Protein AF-V4KM25-F1 (afdb_monomer)

Mean predicted aligned error: 14.06 Å

Organism: Eutrema salsugineum (NCBI:txid72664)

pLDDT: mean 76.36, std 18.08, range [42.78, 95.88]

Foldseek 3Di:
DDDPVPVVVVVVVVVVVVVVVVPPPPVPPPCCLQAAPQPRHGADPVFHWKAFPVGDTHTPVRVVVVVVPDQADPPPGDGRPDIDDDD

Solvent-accessible surface area (backbone atoms only — not comparable to full-atom values): 5542 Å² total; per-residue (Å²): 142,79,69,87,72,58,58,59,56,54,52,51,52,53,52,56,53,56,51,67,74,62,68,63,71,68,64,75,60,90,62,76,82,49,42,23,83,88,78,71,42,69,62,41,92,95,48,40,64,26,40,35,84,89,68,54,62,32,35,64,69,58,51,51,62,47,45,79,79,38,61,42,39,96,87,76,62,49,70,66,84,57,77,50,80,64,131

Sequence (87 aa):
NYSIADTSLLIQFEQLSQNLERGEASSPTDNEEDVCPTCFYEYIEDNPKIVLQCGHIFHLSCIYEWMERSEACPFCSKVVININIYV

Nearest PDB structures (foldseek):
  6w9a-assembly2_D  TM=8.751E-01  e=3.313E-04  Homo sapiens
  5ulh-assembly1_C  TM=8.421E-01  e=1.490E-03  Homo sapien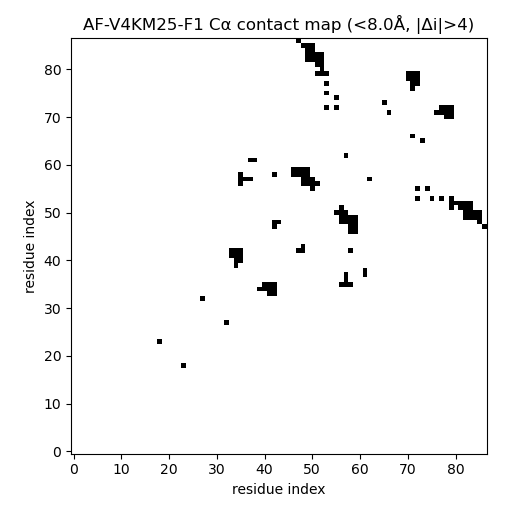s
  7ojx-assembly1_A  TM=7.573E-01  e=2.403E-03  Homo sapiens
  4v3k-assembly2_C  TM=6.983E-01  e=6.697E-03  Homo sapiens
  5lg7-assembly1_A  TM=6.249E-01  e=7.677E-03  Homo sapiens

Secondary structure (DSSP, 8-state):
---TTSHHHHHHHHHHHHHHHTT------TTTTSB-TTT--B-BTTB--EEETTS-EE-HHHHHHHHTT-SB-TTT--B---EE---

Radius of gyration: 19.78 Å; Cα contacts (8 Å, |Δi|>4): 75; chains: 1; bounding box: 52×42×27 Å

Structure (mmCIF, N/CA/C/O backbone):
data_AF-V4KM25-F1
#
_entry.id   AF-V4KM25-F1
#
loop_
_atom_site.group_PDB
_atom_site.id
_atom_site.type_symbol
_atom_site.label_atom_id
_atom_site.label_alt_id
_atom_site.label_comp_id
_atom_site.label_asym_id
_atom_site.label_entity_id
_atom_site.label_seq_id
_atom_site.pdbx_PDB_ins_code
_atom_site.Cartn_x
_atom_site.Cartn_y
_atom_site.Cartn_z
_atom_site.occupancy
_atom_site.B_iso_or_equiv
_atom_site.auth_seq_id
_atom_site.auth_comp_id
_atom_site.auth_asym_id
_atom_site.auth_atom_id
_atom_site.pdbx_PDB_model_num
ATOM 1 N N . ASN A 1 1 ? 39.685 31.658 11.703 1.00 48.22 1 ASN A N 1
ATOM 2 C CA . ASN A 1 1 ? 39.702 30.309 11.097 1.00 48.22 1 ASN A CA 1
ATOM 3 C C . ASN A 1 1 ? 38.299 29.727 11.064 1.00 48.22 1 ASN A C 1
ATOM 5 O O . ASN A 1 1 ? 38.022 28.791 11.798 1.00 48.22 1 ASN A O 1
ATOM 9 N N . TYR A 1 2 ? 37.416 30.293 10.242 1.00 42.78 2 TYR A N 1
ATOM 10 C CA . TYR A 1 2 ? 36.124 29.681 9.933 1.00 42.78 2 TYR A CA 1
ATOM 11 C C . TYR A 1 2 ? 36.164 29.329 8.446 1.00 42.78 2 TYR A C 1
ATOM 13 O O . TYR A 1 2 ? 36.474 30.185 7.619 1.00 42.78 2 TYR A O 1
ATOM 21 N N . SER A 1 3 ? 36.034 28.039 8.152 1.00 43.09 3 SER A N 1
ATOM 22 C CA . SER A 1 3 ? 36.190 27.464 6.817 1.00 43.09 3 SER A CA 1
ATOM 23 C C . SER A 1 3 ? 34.987 27.820 5.942 1.00 43.09 3 SER A C 1
ATOM 25 O O . SER A 1 3 ? 33.859 27.856 6.423 1.00 43.09 3 SER A O 1
ATOM 27 N N . ILE A 1 4 ? 35.224 28.029 4.647 1.00 53.12 4 ILE A N 1
ATOM 28 C CA . ILE A 1 4 ? 34.245 28.410 3.605 1.00 53.12 4 ILE A CA 1
ATOM 29 C C . ILE A 1 4 ? 33.181 27.303 3.358 1.00 53.12 4 ILE A C 1
ATOM 31 O O . ILE A 1 4 ? 32.316 27.436 2.503 1.00 53.12 4 ILE A O 1
ATOM 35 N N . ALA A 1 5 ? 33.202 26.209 4.124 1.00 46.50 5 ALA A N 1
ATOM 36 C CA . ALA A 1 5 ? 32.259 25.095 4.011 1.00 46.50 5 ALA A CA 1
ATOM 37 C C . ALA A 1 5 ? 30.926 25.300 4.763 1.00 46.50 5 ALA A C 1
ATOM 39 O O . ALA A 1 5 ? 29.993 24.533 4.548 1.00 46.50 5 ALA A O 1
ATOM 40 N N . ASP A 1 6 ? 30.818 26.313 5.629 1.00 55.00 6 ASP A N 1
ATOM 41 C CA . ASP A 1 6 ? 29.625 26.522 6.473 1.00 55.00 6 ASP A CA 1
ATOM 42 C C . ASP A 1 6 ? 28.533 27.360 5.779 1.00 55.00 6 ASP A C 1
ATOM 44 O O . ASP A 1 6 ? 27.337 27.207 6.014 1.00 55.00 6 ASP A O 1
ATOM 48 N N . THR A 1 7 ? 28.924 28.199 4.816 1.00 58.38 7 THR A N 1
ATOM 49 C CA . THR A 1 7 ? 27.972 29.017 4.053 1.00 58.38 7 THR A CA 1
ATOM 50 C C . THR A 1 7 ? 27.076 28.175 3.150 1.00 58.38 7 THR A C 1
ATOM 52 O O . THR A 1 7 ? 25.944 28.568 2.906 1.00 58.38 7 THR A O 1
ATOM 55 N N . SER A 1 8 ? 27.523 27.000 2.694 1.00 59.78 8 SER A N 1
ATOM 56 C CA . SER A 1 8 ? 26.722 26.138 1.815 1.00 59.78 8 SER A CA 1
ATOM 57 C C . SER A 1 8 ? 25.470 25.595 2.503 1.00 59.78 8 SER A C 1
ATOM 59 O O . SER A 1 8 ? 24.434 25.489 1.860 1.00 59.78 8 SER A O 1
ATOM 61 N N . LEU A 1 9 ? 25.549 25.273 3.798 1.00 57.91 9 LEU A N 1
ATOM 62 C CA . LEU A 1 9 ? 24.411 24.778 4.579 1.00 57.91 9 LEU A CA 1
ATOM 63 C C . LEU A 1 9 ? 23.418 25.897 4.888 1.00 57.91 9 LEU A C 1
ATOM 65 O O . LEU A 1 9 ? 22.217 25.697 4.743 1.00 57.91 9 LEU A O 1
ATOM 69 N N . LEU A 1 10 ? 23.913 27.084 5.243 1.00 62.88 10 LEU A N 1
ATOM 70 C CA . LEU A 1 10 ? 23.073 28.265 5.458 1.00 62.88 10 LEU A CA 1
ATOM 71 C C . LEU A 1 10 ? 22.364 28.692 4.167 1.00 62.88 10 LEU A C 1
ATOM 73 O O . LEU A 1 10 ? 21.164 28.942 4.193 1.00 62.88 10 LEU A O 1
ATOM 77 N N . ILE A 1 11 ? 23.066 28.655 3.030 1.00 62.59 11 ILE A N 1
ATOM 78 C CA . ILE A 1 11 ? 22.478 28.899 1.707 1.00 62.59 11 ILE A CA 1
ATOM 79 C C . ILE A 1 11 ? 21.420 27.833 1.381 1.00 62.59 11 ILE A C 1
ATOM 81 O O . ILE A 1 11 ? 20.349 28.182 0.894 1.00 62.59 11 ILE A O 1
ATOM 85 N N . GLN A 1 12 ? 21.661 26.555 1.697 1.00 65.31 12 GLN A N 1
ATOM 86 C CA . GLN A 1 12 ? 20.682 25.482 1.480 1.00 65.31 12 GLN A CA 1
ATOM 87 C C . GLN A 1 12 ? 19.409 25.689 2.322 1.00 65.31 12 GLN A C 1
ATOM 89 O O . GLN A 1 12 ? 18.297 25.512 1.826 1.00 65.31 12 GLN A O 1
ATOM 94 N N . PHE A 1 13 ? 19.564 26.082 3.590 1.00 68.06 13 PHE A N 1
ATOM 95 C CA . PHE A 1 13 ? 18.455 26.347 4.509 1.00 68.06 13 PHE A CA 1
ATOM 96 C C . PHE A 1 13 ? 17.660 27.600 4.120 1.00 68.06 13 PHE A C 1
ATOM 98 O O . PHE A 1 13 ? 16.428 27.571 4.161 1.00 68.06 13 PHE A O 1
ATOM 105 N N . GLU A 1 14 ? 18.334 28.674 3.700 1.00 69.75 14 GLU A N 1
ATOM 106 C CA . GLU A 1 14 ? 17.696 29.892 3.180 1.00 69.75 14 GLU A CA 1
ATOM 107 C C . GLU A 1 14 ? 16.949 29.622 1.865 1.00 69.75 14 GLU A C 1
ATOM 109 O O . GLU A 1 14 ? 15.832 30.100 1.679 1.00 69.75 14 GLU A O 1
ATOM 114 N N . GLN A 1 15 ? 17.500 28.787 0.979 1.00 64.44 15 GLN A N 1
ATOM 115 C CA . GLN A 1 15 ? 16.831 28.363 -0.256 1.00 64.44 15 GLN A CA 1
ATOM 116 C C . GLN A 1 15 ? 15.582 27.511 0.023 1.00 64.44 15 GLN A C 1
ATOM 118 O O . GLN A 1 15 ? 14.547 27.715 -0.610 1.00 64.44 15 GLN A O 1
ATOM 123 N N . LEU A 1 16 ? 15.640 26.596 0.998 1.00 63.66 16 LEU A N 1
ATOM 124 C CA . LEU A 1 16 ? 14.496 25.777 1.427 1.00 63.66 16 LEU A CA 1
ATOM 125 C C . LEU A 1 16 ? 13.361 26.624 2.024 1.00 63.66 16 LEU A C 1
ATOM 127 O O . LEU A 1 16 ? 12.191 26.386 1.728 1.00 63.66 16 LEU A O 1
ATOM 131 N N . SER A 1 17 ? 13.695 27.635 2.826 1.00 68.31 17 SER A N 1
ATOM 132 C CA . SER A 1 17 ? 12.708 28.539 3.433 1.00 68.31 17 SER A CA 1
ATOM 133 C C . SER A 1 17 ? 12.105 29.519 2.417 1.00 68.31 17 SER A C 1
ATOM 135 O O . SER A 1 17 ? 10.892 29.717 2.412 1.00 68.31 17 SER A O 1
ATOM 137 N N . GLN A 1 18 ? 12.896 30.024 1.464 1.00 63.28 18 GLN A N 1
ATOM 138 C CA . GLN A 1 18 ? 12.400 30.864 0.364 1.00 63.28 18 GLN A CA 1
ATOM 139 C C . GLN A 1 18 ? 11.501 30.119 -0.637 1.00 63.28 18 GLN A C 1
ATOM 141 O O . GLN A 1 18 ? 10.703 30.761 -1.320 1.00 63.28 18 GLN A O 1
ATOM 146 N N . ASN A 1 19 ? 11.616 28.792 -0.749 1.00 61.47 19 ASN A N 1
ATOM 147 C CA . ASN A 1 19 ? 10.741 27.976 -1.600 1.00 61.47 19 ASN A CA 1
ATOM 148 C C . ASN A 1 19 ? 9.372 27.704 -0.947 1.00 61.47 19 ASN A C 1
ATOM 150 O O . ASN A 1 19 ? 8.373 27.616 -1.654 1.00 61.47 19 ASN A O 1
ATOM 154 N N . LEU A 1 20 ? 9.301 27.649 0.388 1.00 61.53 20 LEU A N 1
ATOM 155 C CA . LEU A 1 20 ? 8.042 27.499 1.131 1.00 61.53 20 LEU A CA 1
ATOM 156 C C . LEU A 1 20 ? 7.192 28.781 1.122 1.00 61.53 20 LEU A C 1
ATOM 158 O O . LEU A 1 20 ? 5.967 28.70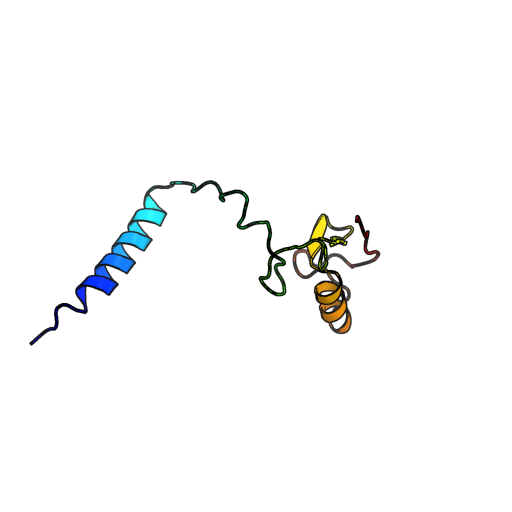7 1.076 1.00 61.53 20 LEU A O 1
ATOM 162 N N . GLU A 1 21 ? 7.824 29.958 1.135 1.00 65.56 21 GLU A N 1
ATOM 163 C CA . GLU A 1 21 ? 7.117 31.248 1.148 1.00 65.56 21 GLU A CA 1
ATOM 164 C C . GLU A 1 21 ? 6.586 31.670 -0.228 1.00 65.56 21 GLU A C 1
ATOM 166 O O . GLU A 1 21 ? 5.613 32.422 -0.310 1.00 65.56 21 GLU A O 1
ATOM 171 N N . ARG A 1 22 ? 7.194 31.191 -1.324 1.00 58.53 22 ARG A N 1
ATOM 172 C CA . ARG A 1 22 ? 6.844 31.654 -2.676 1.00 58.53 22 ARG A CA 1
ATOM 173 C C . ARG A 1 22 ? 5.578 31.033 -3.248 1.00 58.53 22 ARG A C 1
ATOM 175 O O . ARG A 1 22 ? 5.145 31.477 -4.307 1.00 58.53 22 ARG A O 1
ATOM 182 N N . GLY A 1 23 ? 4.987 30.036 -2.581 1.00 54.84 23 GLY A N 1
ATOM 183 C CA . GLY A 1 23 ? 3.765 29.393 -3.065 1.00 54.84 23 GLY A CA 1
ATOM 184 C C . GLY A 1 23 ? 3.877 28.943 -4.523 1.00 54.84 23 GLY A C 1
ATOM 185 O O . GLY A 1 23 ? 2.872 28.892 -5.232 1.00 54.84 23 GLY A O 1
ATOM 186 N N . GLU A 1 24 ? 5.092 28.638 -4.987 1.00 48.31 24 GLU A N 1
ATOM 187 C CA . GLU A 1 24 ? 5.262 27.816 -6.165 1.00 48.31 24 GLU A CA 1
ATOM 188 C C . GLU A 1 24 ? 4.787 26.449 -5.699 1.00 48.31 24 GLU A C 1
ATOM 190 O O . GLU A 1 24 ? 5.531 25.664 -5.116 1.00 48.31 24 GLU A O 1
ATOM 195 N N . ALA A 1 25 ? 3.500 26.185 -5.923 1.00 52.72 25 ALA A N 1
ATOM 196 C CA . ALA A 1 25 ? 3.108 24.851 -6.293 1.00 52.72 25 ALA A CA 1
ATOM 197 C C . ALA A 1 25 ? 4.029 24.497 -7.463 1.00 52.72 25 ALA A C 1
ATOM 199 O O . ALA A 1 25 ? 3.727 24.772 -8.624 1.00 52.72 25 ALA A O 1
ATOM 200 N N . SER A 1 26 ? 5.185 23.903 -7.156 1.00 48.47 26 SER A N 1
ATOM 201 C CA . SER A 1 26 ? 5.629 22.787 -7.951 1.00 48.47 26 SER A CA 1
ATOM 202 C C . SER A 1 26 ? 4.377 21.936 -8.040 1.00 48.47 26 SER A C 1
ATOM 204 O O . SER A 1 26 ? 3.989 21.282 -7.071 1.00 48.47 26 SER A O 1
ATOM 206 N N . SER A 1 27 ? 3.663 22.061 -9.165 1.00 47.28 27 SER A N 1
ATOM 207 C CA . SER A 1 27 ? 2.829 20.973 -9.641 1.00 47.28 27 SER A CA 1
ATOM 208 C C . SER A 1 27 ? 3.643 19.739 -9.304 1.00 47.28 27 SER A C 1
ATOM 210 O O . SER A 1 27 ? 4.820 19.742 -9.699 1.00 47.28 27 SER A O 1
ATOM 212 N N . PRO A 1 28 ? 3.109 18.764 -8.546 1.00 48.44 28 PRO A N 1
ATOM 213 C CA . PRO A 1 28 ? 3.749 17.468 -8.510 1.00 48.44 28 PRO A CA 1
ATOM 214 C C . PRO A 1 28 ? 4.019 17.186 -9.981 1.00 48.44 28 PRO A C 1
ATOM 216 O O . PRO A 1 28 ? 3.103 17.229 -10.812 1.00 48.44 28 PRO A O 1
ATOM 219 N N . THR A 1 29 ? 5.294 17.141 -10.364 1.00 43.94 29 THR A N 1
ATOM 220 C CA . THR A 1 29 ? 5.597 16.538 -11.644 1.00 43.94 29 THR A CA 1
ATOM 221 C C . THR A 1 29 ? 4.989 15.156 -11.486 1.00 43.94 29 THR A C 1
ATOM 223 O O . THR A 1 29 ? 5.114 14.559 -10.415 1.00 43.94 29 THR A O 1
ATOM 226 N N . ASP A 1 30 ? 4.228 14.735 -12.488 1.00 50.16 30 ASP A N 1
ATOM 227 C CA . ASP A 1 30 ? 3.314 13.578 -12.538 1.00 50.16 30 ASP A CA 1
ATOM 228 C C . ASP A 1 30 ? 3.937 12.217 -12.115 1.00 50.16 30 ASP A C 1
ATOM 230 O O . ASP A 1 30 ? 3.360 11.161 -12.330 1.00 50.16 30 ASP A O 1
ATOM 234 N N . ASN A 1 31 ? 5.143 12.230 -11.545 1.00 50.28 31 ASN A N 1
ATOM 235 C CA . ASN A 1 31 ? 6.013 11.120 -11.206 1.00 50.28 31 ASN A CA 1
ATOM 236 C C . ASN A 1 31 ? 6.189 10.893 -9.688 1.00 50.28 31 ASN A C 1
ATOM 238 O O . ASN A 1 31 ? 6.648 9.821 -9.314 1.00 50.28 31 ASN A O 1
ATOM 242 N N . GLU A 1 32 ? 5.860 11.840 -8.793 1.00 54.34 32 GLU A N 1
ATOM 243 C CA . GLU A 1 32 ? 5.960 11.581 -7.334 1.00 54.34 32 GLU A CA 1
ATOM 244 C C . GLU A 1 32 ? 4.803 10.717 -6.802 1.00 54.34 32 GLU A C 1
ATOM 246 O O . GLU A 1 32 ? 4.952 10.018 -5.801 1.00 54.34 32 GLU A O 1
ATOM 251 N N . GLU A 1 33 ? 3.664 10.702 -7.500 1.00 60.22 33 GLU A N 1
ATOM 252 C CA . GLU A 1 33 ? 2.511 9.855 -7.165 1.00 60.22 33 GLU A CA 1
ATOM 253 C C . GLU A 1 33 ? 2.633 8.426 -7.728 1.00 60.22 33 GLU A C 1
ATOM 255 O O . GLU A 1 33 ? 1.772 7.580 -7.472 1.00 60.22 33 GLU A O 1
ATOM 260 N N . ASP A 1 34 ? 3.713 8.129 -8.463 1.00 81.38 34 ASP A N 1
ATOM 261 C CA . ASP A 1 34 ? 3.902 6.861 -9.174 1.00 81.38 34 ASP A CA 1
ATOM 262 C C . ASP A 1 34 ? 4.873 5.885 -8.476 1.00 81.38 34 ASP A C 1
ATOM 264 O O . ASP A 1 34 ? 5.547 5.060 -9.095 1.00 81.38 34 ASP A O 1
ATOM 268 N N . VAL A 1 35 ? 4.939 5.961 -7.145 1.00 91.62 35 VAL A N 1
ATOM 269 C CA . VAL A 1 35 ? 5.692 5.019 -6.305 1.00 91.62 35 VAL A CA 1
ATOM 270 C C . VAL A 1 35 ? 4.792 4.353 -5.275 1.00 91.62 35 VAL 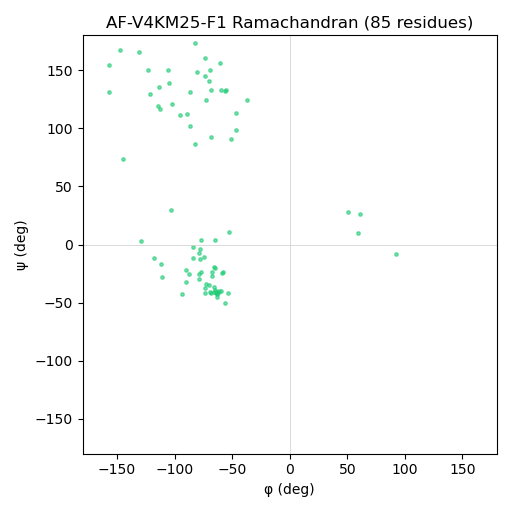A C 1
ATOM 272 O O . VAL A 1 35 ? 3.802 4.912 -4.798 1.00 91.62 35 VAL A O 1
ATOM 275 N N . CYS A 1 36 ? 5.130 3.124 -4.905 1.00 93.31 36 CYS A N 1
ATOM 276 C CA . CYS A 1 36 ? 4.419 2.410 -3.866 1.00 93.31 36 CYS A CA 1
ATOM 277 C C . CYS A 1 36 ? 4.743 3.002 -2.489 1.00 93.31 36 CYS A C 1
ATOM 279 O O . CYS A 1 36 ? 5.904 3.030 -2.087 1.00 93.31 36 CYS A O 1
ATOM 281 N N . PRO A 1 37 ? 3.741 3.426 -1.708 1.00 90.88 37 PRO A N 1
ATOM 282 C CA . PRO A 1 37 ? 3.979 4.184 -0.480 1.00 90.88 37 PRO A CA 1
ATOM 283 C C . PRO A 1 37 ? 4.504 3.359 0.697 1.00 90.88 37 PRO A C 1
ATOM 285 O O . PRO A 1 37 ? 4.885 3.909 1.726 1.00 90.88 37 PRO A O 1
ATOM 288 N N . THR A 1 38 ? 4.482 2.034 0.585 1.00 91.75 38 THR A N 1
ATOM 289 C CA . THR A 1 38 ? 4.984 1.126 1.622 1.00 91.75 38 THR A CA 1
ATOM 290 C C . THR A 1 38 ? 6.458 0.791 1.435 1.00 91.75 38 THR A C 1
ATOM 292 O O . THR A 1 38 ? 7.152 0.572 2.422 1.00 91.75 38 THR A O 1
ATOM 295 N N . CYS A 1 39 ? 6.937 0.731 0.190 1.00 94.62 39 CYS A N 1
ATOM 296 C CA . CYS A 1 39 ? 8.312 0.337 -0.130 1.00 94.62 39 CYS A CA 1
ATOM 297 C C . CYS A 1 39 ? 9.122 1.445 -0.819 1.00 94.62 39 CYS A C 1
ATOM 299 O O . CYS A 1 39 ? 10.339 1.327 -0.903 1.00 94.62 39 CYS A O 1
ATOM 301 N N . PHE A 1 40 ? 8.465 2.521 -1.261 1.00 92.25 40 PHE A N 1
ATOM 302 C CA . PHE A 1 40 ? 9.036 3.674 -1.963 1.00 92.25 40 PHE A CA 1
ATOM 303 C C . PHE A 1 40 ? 9.702 3.338 -3.309 1.00 92.25 40 PHE A C 1
ATOM 305 O O . PHE A 1 40 ? 10.583 4.064 -3.760 1.00 92.25 40 PHE A O 1
ATOM 312 N N . TYR A 1 41 ? 9.271 2.251 -3.960 1.00 92.75 41 TYR A N 1
ATOM 313 C CA . TYR A 1 41 ? 9.712 1.863 -5.304 1.00 92.75 41 TYR A CA 1
ATOM 314 C C . TYR A 1 41 ? 8.639 2.142 -6.356 1.00 92.75 41 TYR A C 1
ATOM 316 O O . TYR A 1 41 ? 7.444 2.054 -6.070 1.00 92.75 41 TYR A O 1
ATOM 324 N N . GLU A 1 42 ? 9.079 2.421 -7.581 1.00 93.62 42 GLU A N 1
ATOM 325 C CA . GLU A 1 42 ? 8.224 2.613 -8.756 1.00 93.62 42 GLU A CA 1
ATOM 326 C C . GLU A 1 42 ? 7.383 1.369 -9.079 1.00 93.62 42 GLU A C 1
ATOM 328 O O . GLU A 1 42 ? 7.719 0.229 -8.729 1.00 93.62 42 GLU A O 1
ATOM 333 N N . TYR A 1 43 ? 6.271 1.588 -9.774 1.00 91.44 43 TYR A N 1
ATOM 334 C CA . TYR A 1 43 ? 5.485 0.512 -10.365 1.00 91.44 43 TYR A CA 1
ATOM 335 C C . TYR A 1 43 ? 6.032 0.157 -11.748 1.00 91.44 43 TYR A C 1
ATOM 337 O O . TYR A 1 43 ? 6.236 1.028 -12.588 1.00 91.44 43 TYR A O 1
ATOM 345 N N . ILE A 1 44 ? 6.238 -1.134 -11.996 1.00 90.75 44 ILE A N 1
ATOM 346 C CA . ILE A 1 44 ? 6.737 -1.660 -13.276 1.00 90.75 44 ILE A CA 1
ATOM 347 C C . ILE A 1 44 ? 5.850 -2.817 -13.739 1.00 90.75 44 ILE A C 1
ATOM 349 O O . ILE A 1 44 ? 5.084 -3.352 -12.943 1.00 90.75 44 ILE A O 1
ATOM 353 N N . GLU A 1 45 ? 5.958 -3.235 -15.002 1.00 89.50 45 GLU A N 1
ATOM 354 C CA . GLU A 1 45 ? 5.137 -4.332 -15.552 1.00 89.50 45 GLU A CA 1
ATOM 355 C C . GLU A 1 45 ? 5.227 -5.620 -14.712 1.00 89.50 45 GLU A C 1
ATOM 357 O O . GLU A 1 45 ? 4.208 -6.237 -14.409 1.00 89.50 45 GLU A O 1
ATOM 362 N N . ASP A 1 46 ? 6.431 -5.971 -14.248 1.00 90.12 46 ASP A N 1
ATOM 363 C CA . ASP A 1 46 ? 6.674 -7.160 -13.417 1.00 90.12 46 ASP A CA 1
ATOM 364 C C . ASP A 1 46 ? 6.264 -6.987 -11.939 1.00 90.12 46 ASP A C 1
ATOM 366 O O . ASP A 1 46 ? 6.216 -7.956 -11.179 1.00 90.12 46 ASP A O 1
ATOM 370 N N . ASN A 1 47 ? 5.980 -5.758 -11.504 1.00 89.44 47 ASN A N 1
ATOM 371 C CA . ASN A 1 47 ? 5.547 -5.428 -10.147 1.00 89.44 47 ASN A CA 1
ATOM 372 C C . ASN A 1 47 ? 4.527 -4.272 -10.197 1.00 89.44 47 ASN A C 1
ATOM 374 O O . ASN A 1 47 ? 4.872 -3.116 -9.908 1.00 89.44 47 ASN A O 1
ATOM 378 N N . PRO A 1 48 ? 3.289 -4.565 -10.637 1.00 91.88 48 PRO A N 1
ATOM 379 C CA . PRO A 1 48 ? 2.333 -3.550 -11.060 1.00 91.88 48 PRO A CA 1
ATOM 380 C C . PRO A 1 48 ? 1.579 -2.900 -9.894 1.00 91.88 48 PRO A C 1
ATOM 382 O O . PRO A 1 48 ? 1.655 -3.318 -8.733 1.00 91.88 48 PRO A O 1
ATOM 385 N N . LYS A 1 49 ? 0.800 -1.869 -10.238 1.00 92.31 49 LYS A N 1
ATOM 386 C CA . LYS A 1 49 ? -0.170 -1.210 -9.356 1.00 92.31 49 LYS A CA 1
ATOM 387 C C . LYS A 1 49 ? -1.335 -2.141 -9.045 1.00 92.31 49 LYS A C 1
ATOM 389 O O . LYS A 1 49 ? -1.966 -2.679 -9.946 1.00 92.31 49 LYS A O 1
ATOM 394 N N . ILE A 1 50 ? -1.698 -2.235 -7.773 1.00 90.94 50 ILE A N 1
ATOM 395 C CA . ILE A 1 50 ? -2.903 -2.918 -7.315 1.00 90.94 50 ILE A CA 1
ATOM 396 C C . ILE A 1 50 ? -3.771 -1.931 -6.554 1.00 90.94 50 ILE A C 1
ATOM 398 O O . ILE A 1 50 ? -3.297 -1.263 -5.637 1.00 90.94 50 ILE A O 1
ATOM 402 N N . VAL A 1 51 ? -5.053 -1.861 -6.913 1.00 91.12 51 VAL A N 1
ATOM 403 C CA . VAL A 1 51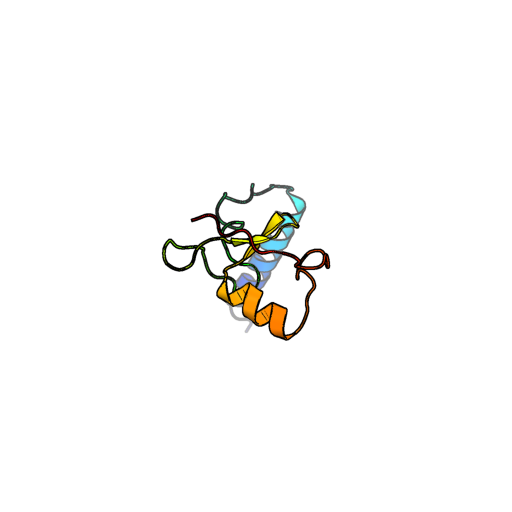 ? -5.999 -0.910 -6.326 1.00 91.12 51 VAL A CA 1
ATOM 404 C C . VAL A 1 51 ? -6.876 -1.630 -5.309 1.00 91.12 51 VAL A C 1
ATOM 406 O O . VAL A 1 51 ? -7.595 -2.583 -5.627 1.00 91.12 51 VAL A O 1
ATOM 409 N N . LEU A 1 52 ? -6.841 -1.167 -4.063 1.00 90.69 52 LEU A N 1
ATOM 410 C CA . LEU A 1 52 ? -7.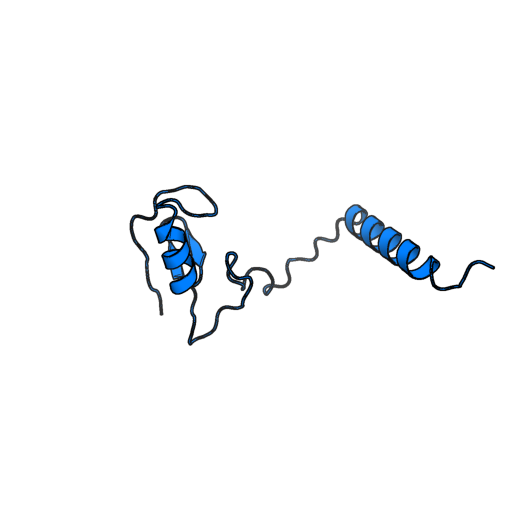760 -1.646 -3.034 1.00 90.69 52 LEU A CA 1
ATOM 411 C C . LEU A 1 52 ? -9.156 -1.079 -3.267 1.00 90.69 52 LEU A C 1
ATOM 413 O O . LEU A 1 52 ? -9.326 -0.026 -3.875 1.00 90.69 52 LEU A O 1
ATOM 417 N N . GLN A 1 53 ? -10.176 -1.704 -2.683 1.00 88.81 53 GLN A N 1
ATOM 418 C CA . GLN A 1 53 ? -11.541 -1.171 -2.759 1.00 88.81 53 GLN A CA 1
ATOM 419 C C . GLN A 1 53 ? -11.692 0.248 -2.193 1.00 88.81 53 GLN A C 1
ATOM 421 O O . GLN A 1 53 ? -12.616 0.972 -2.554 1.00 88.81 53 GLN A O 1
ATOM 426 N N . CYS A 1 54 ? -10.795 0.656 -1.293 1.00 92.56 54 CYS A N 1
ATOM 427 C CA . CYS A 1 54 ? -10.768 2.015 -0.767 1.00 92.56 54 CYS A CA 1
ATOM 428 C C . CYS A 1 54 ? -10.142 3.045 -1.726 1.00 92.56 54 CYS A C 1
ATOM 430 O O . CYS A 1 54 ? -10.148 4.224 -1.383 1.00 92.56 54 CYS A O 1
ATOM 432 N N . GLY A 1 55 ? -9.622 2.618 -2.883 1.00 89.81 55 GLY A N 1
ATOM 433 C CA . GLY A 1 55 ? -9.017 3.455 -3.923 1.00 89.81 55 GLY A CA 1
ATOM 434 C C . GLY A 1 55 ? -7.502 3.647 -3.812 1.00 89.81 55 GLY A C 1
ATOM 435 O O . GL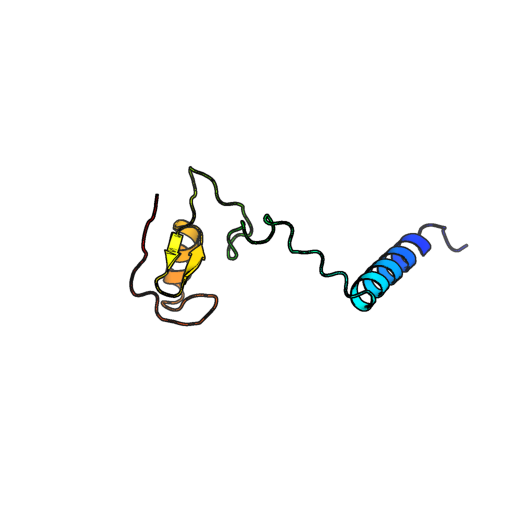Y A 1 55 ? -6.904 4.186 -4.735 1.00 89.81 55 GLY A O 1
ATOM 436 N N . HIS A 1 56 ? -6.867 3.204 -2.723 1.00 91.88 56 HIS A N 1
ATOM 437 C CA . HIS A 1 56 ? -5.415 3.337 -2.549 1.00 91.88 56 HIS A CA 1
ATOM 438 C C . HIS A 1 56 ? -4.646 2.246 -3.298 1.00 91.88 56 HIS A C 1
ATOM 440 O O . HIS A 1 56 ? -5.128 1.116 -3.422 1.00 91.88 56 HIS A O 1
ATOM 446 N N . ILE A 1 57 ? -3.446 2.601 -3.763 1.00 92.69 57 ILE A N 1
ATOM 447 C CA . ILE A 1 57 ? -2.635 1.801 -4.682 1.00 92.69 57 ILE A CA 1
ATOM 448 C C . ILE A 1 57 ? -1.360 1.314 -3.987 1.00 92.69 57 ILE A C 1
ATOM 450 O O . ILE A 1 57 ? -0.705 2.080 -3.282 1.00 92.69 57 ILE A O 1
ATOM 454 N N . PHE A 1 58 ? -1.020 0.039 -4.185 1.00 93.62 58 PHE A N 1
ATOM 455 C CA . PHE A 1 58 ? 0.188 -0.602 -3.653 1.00 93.62 58 PHE A CA 1
ATOM 456 C C . PHE A 1 58 ? 0.707 -1.669 -4.621 1.00 93.62 58 PHE A C 1
ATOM 458 O O . PHE A 1 58 ? -0.021 -2.094 -5.516 1.00 93.62 58 PHE A O 1
ATOM 465 N N . 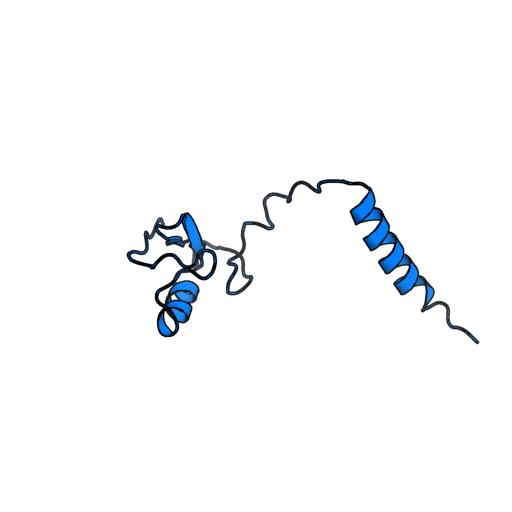HIS A 1 59 ? 1.931 -2.162 -4.418 1.00 95.12 59 HIS A N 1
ATOM 466 C CA . HIS A 1 59 ? 2.327 -3.457 -4.977 1.00 95.12 59 HIS A CA 1
ATOM 467 C C . HIS A 1 59 ? 1.579 -4.587 -4.269 1.00 95.12 59 HIS A C 1
ATOM 469 O O . HIS A 1 59 ? 1.299 -4.501 -3.069 1.00 95.12 59 HIS A O 1
ATOM 475 N N . LEU A 1 60 ? 1.328 -5.682 -4.991 1.00 93.19 60 LEU A N 1
ATOM 476 C CA . LEU A 1 60 ? 0.646 -6.858 -4.448 1.00 93.19 60 LEU A CA 1
ATOM 477 C C . LEU A 1 60 ? 1.367 -7.416 -3.212 1.00 93.19 60 LEU A C 1
ATOM 479 O O . LEU A 1 60 ? 0.758 -7.605 -2.162 1.00 93.19 60 LEU A O 1
ATOM 483 N N . SER A 1 61 ? 2.679 -7.630 -3.324 1.00 94.31 61 SER A N 1
ATOM 484 C CA . SER A 1 61 ? 3.500 -8.173 -2.238 1.00 94.31 61 SER A CA 1
ATOM 485 C C . SER A 1 61 ? 3.503 -7.259 -1.015 1.00 94.31 61 SER A C 1
ATOM 487 O O . SER A 1 61 ? 3.398 -7.735 0.111 1.00 94.31 61 SER A O 1
ATOM 489 N N . CYS A 1 62 ? 3.559 -5.942 -1.229 1.00 95.88 62 CYS A N 1
ATOM 490 C CA . CYS A 1 62 ? 3.599 -4.982 -0.134 1.00 95.88 62 CYS A CA 1
ATOM 491 C C . CYS A 1 62 ? 2.293 -4.931 0.658 1.00 95.88 62 CYS A C 1
ATOM 493 O O . CYS A 1 62 ? 2.330 -4.878 1.888 1.00 95.88 62 CYS A O 1
ATOM 495 N N . ILE A 1 63 ? 1.136 -4.959 -0.017 1.00 94.25 63 ILE A N 1
ATOM 496 C CA . ILE A 1 63 ? -0.134 -4.987 0.712 1.00 94.25 63 ILE A CA 1
ATOM 497 C C . ILE A 1 63 ? -0.349 -6.330 1.414 1.00 94.25 63 ILE A C 1
ATOM 499 O O . ILE A 1 63 ? -0.858 -6.337 2.530 1.00 94.25 63 ILE A O 1
ATOM 503 N N . TYR A 1 64 ? 0.091 -7.452 0.832 1.00 92.75 64 TYR A N 1
ATOM 504 C CA . TYR A 1 64 ? 0.022 -8.745 1.516 1.00 92.75 64 TYR A CA 1
ATOM 505 C C . TYR A 1 64 ? 0.877 -8.784 2.781 1.00 92.75 64 TYR A C 1
ATOM 507 O O . TYR A 1 64 ? 0.370 -9.195 3.821 1.00 92.75 64 TYR A O 1
ATOM 515 N N . GLU A 1 65 ? 2.119 -8.295 2.730 1.00 94.81 65 GLU A N 1
ATOM 516 C CA . GLU A 1 65 ? 2.979 -8.216 3.918 1.00 94.81 65 GLU A CA 1
ATOM 517 C C . GLU A 1 65 ? 2.340 -7.347 5.013 1.00 94.81 65 GLU A C 1
ATOM 519 O O . GLU A 1 65 ? 2.364 -7.691 6.196 1.00 94.81 65 GLU A O 1
ATOM 524 N N . TRP A 1 66 ? 1.710 -6.232 4.634 1.00 94.38 66 TRP A N 1
ATOM 525 C CA . TRP A 1 66 ? 0.970 -5.405 5.585 1.00 94.38 66 TRP A CA 1
ATOM 526 C C . TRP A 1 66 ? -0.212 -6.156 6.214 1.00 94.38 66 TRP A C 1
ATOM 528 O O . TRP A 1 66 ? -0.434 -6.067 7.425 1.00 94.38 66 TRP A O 1
ATOM 538 N N . MET A 1 67 ? -0.950 -6.924 5.408 1.00 92.25 67 MET A N 1
ATOM 539 C CA . MET A 1 67 ? -2.123 -7.683 5.846 1.00 92.25 67 MET A CA 1
ATOM 540 C C . MET A 1 67 ? -1.803 -8.808 6.830 1.00 92.25 67 MET A C 1
ATOM 542 O O . MET A 1 67 ? -2.680 -9.196 7.597 1.00 92.25 67 MET A O 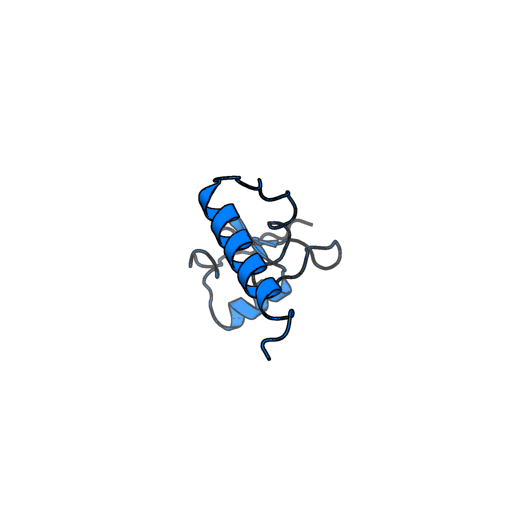1
ATOM 546 N N . GLU A 1 68 ? -0.553 -9.270 6.905 1.00 93.69 68 GLU A N 1
ATOM 547 C CA . GLU A 1 68 ? -0.113 -10.179 7.973 1.00 93.69 68 GLU A CA 1
ATOM 548 C C . GLU A 1 68 ? -0.163 -9.526 9.367 1.00 93.69 68 GLU A C 1
ATOM 550 O O . GLU A 1 68 ? -0.194 -10.223 10.382 1.00 93.69 68 GLU A O 1
ATOM 555 N N . ARG A 1 69 ? -0.175 -8.186 9.433 1.00 94.06 69 ARG A N 1
ATOM 556 C CA . ARG A 1 69 ? -0.184 -7.400 10.679 1.00 94.06 69 ARG A CA 1
ATOM 557 C C . ARG A 1 69 ? -1.499 -6.657 10.915 1.00 94.06 69 ARG A C 1
ATOM 559 O O . ARG A 1 69 ? -1.821 -6.369 12.066 1.00 94.06 69 ARG A O 1
ATOM 566 N N . SER A 1 70 ? -2.233 -6.301 9.860 1.00 94.19 70 SER A N 1
ATOM 567 C CA . SER A 1 70 ? -3.473 -5.523 9.953 1.00 94.19 70 SER A CA 1
ATOM 568 C C . SER A 1 70 ? -4.384 -5.723 8.744 1.00 94.19 70 SER A C 1
ATOM 570 O O . SER A 1 70 ? -3.975 -5.517 7.607 1.00 94.19 70 SER A O 1
ATOM 572 N N . GLU A 1 71 ? -5.668 -5.986 8.984 1.00 91.38 71 GLU A N 1
ATOM 573 C CA . GLU A 1 71 ? -6.692 -6.041 7.928 1.00 91.38 71 GLU A CA 1
ATOM 574 C C . GLU A 1 71 ? -7.147 -4.650 7.444 1.00 91.38 71 GLU A C 1
ATOM 576 O O . GLU A 1 71 ? -8.069 -4.539 6.638 1.00 91.38 71 GLU A O 1
ATOM 581 N N . ALA A 1 72 ? -6.544 -3.565 7.936 1.00 93.88 72 ALA A N 1
ATOM 582 C CA . ALA A 1 72 ? -6.920 -2.195 7.602 1.00 93.88 72 ALA A CA 1
ATOM 583 C C . ALA A 1 72 ? -5.919 -1.549 6.632 1.00 93.88 72 ALA A C 1
ATOM 585 O O . ALA A 1 72 ? -4.705 -1.668 6.796 1.00 93.88 72 ALA A O 1
ATOM 586 N N . CYS A 1 73 ? -6.434 -0.807 5.649 1.00 93.75 73 CYS A N 1
ATOM 587 C CA . CYS A 1 73 ? -5.627 -0.049 4.695 1.00 93.75 73 CYS A CA 1
ATOM 588 C C . CYS A 1 73 ? -4.655 0.910 5.421 1.00 93.75 73 CYS A C 1
ATOM 590 O O . CYS A 1 73 ? -5.124 1.674 6.270 1.00 93.75 73 CYS A O 1
ATOM 592 N N . PRO A 1 74 ? -3.356 0.959 5.043 1.00 92.56 74 PRO A N 1
ATOM 593 C CA . PRO A 1 74 ? -2.362 1.829 5.687 1.00 92.56 74 PRO A CA 1
ATOM 594 C C . PRO A 1 74 ? -2.701 3.327 5.646 1.00 92.56 74 PRO A C 1
ATOM 596 O O . PRO A 1 74 ? -2.231 4.090 6.482 1.00 92.56 74 PRO A O 1
ATOM 599 N N . PHE A 1 75 ? -3.512 3.748 4.670 1.00 90.88 75 PHE A N 1
ATOM 600 C CA . PHE A 1 75 ? -3.823 5.157 4.418 1.00 90.88 75 PHE A CA 1
ATOM 601 C C . PHE A 1 75 ? -5.095 5.640 5.102 1.00 90.88 75 PHE A C 1
ATOM 603 O O . PHE A 1 75 ? -5.151 6.758 5.602 1.00 90.88 75 PHE A O 1
ATOM 610 N N . CYS A 1 76 ? -6.150 4.826 5.075 1.00 94.31 76 CYS A N 1
ATOM 611 C CA . CYS A 1 76 ? -7.487 5.271 5.470 1.00 94.31 76 CYS A CA 1
ATOM 612 C C . CYS A 1 76 ? -8.176 4.361 6.483 1.00 94.31 76 CYS A C 1
ATOM 614 O O . CYS A 1 76 ? -9.344 4.584 6.800 1.00 94.31 76 CYS A O 1
ATOM 616 N N . SER A 1 77 ? -7.489 3.318 6.953 1.00 93.56 77 SER A N 1
ATOM 617 C CA . SER A 1 77 ? -7.961 2.378 7.975 1.00 93.56 77 SER A CA 1
ATOM 618 C C . SER A 1 77 ? -9.255 1.625 7.636 1.00 93.56 77 SER A C 1
ATOM 620 O O . SER A 1 77 ? -9.818 0.943 8.490 1.00 93.56 77 SER A O 1
ATOM 622 N N . LYS A 1 78 ? -9.740 1.710 6.391 1.00 93.12 78 LYS A N 1
ATOM 623 C CA . LYS A 1 78 ? -10.853 0.883 5.908 1.00 93.12 78 LYS A CA 1
ATOM 624 C C . LYS A 1 78 ? -10.390 -0.565 5.771 1.00 93.12 78 LYS A C 1
ATOM 626 O O . LYS A 1 78 ? -9.272 -0.805 5.316 1.00 93.12 78 LYS A O 1
ATOM 631 N N . VAL A 1 79 ? -11.264 -1.503 6.131 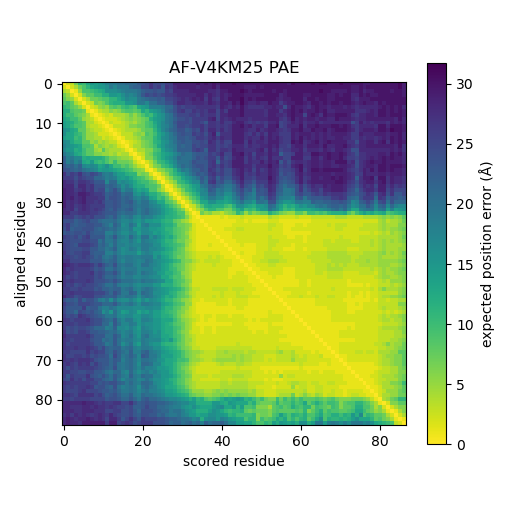1.00 90.75 79 VAL A N 1
ATOM 632 C CA . VAL A 1 79 ? -10.992 -2.943 6.032 1.00 90.75 79 VAL A CA 1
ATOM 633 C C . VAL A 1 79 ? -10.701 -3.326 4.580 1.00 90.75 79 VAL A C 1
ATOM 635 O O . VAL A 1 79 ? -11.432 -2.941 3.662 1.00 90.75 79 VAL A O 1
ATOM 638 N N . VAL A 1 80 ? -9.635 -4.091 4.375 1.00 86.94 80 VAL A N 1
ATOM 639 C CA . VAL A 1 80 ? -9.236 -4.642 3.083 1.00 86.94 80 VAL A CA 1
ATOM 640 C C . VAL A 1 80 ? -10.057 -5.904 2.834 1.00 86.94 80 VAL A C 1
ATOM 642 O O . VAL A 1 80 ? -9.657 -7.002 3.196 1.00 86.94 80 VAL A O 1
ATOM 645 N N . ILE A 1 81 ? -11.251 -5.742 2.257 1.00 74.00 81 ILE A N 1
ATOM 646 C CA . ILE A 1 81 ? -12.175 -6.868 2.043 1.00 74.00 81 ILE A CA 1
ATOM 647 C C . ILE A 1 81 ? -11.991 -7.579 0.696 1.00 74.00 81 ILE A C 1
ATOM 649 O O . ILE A 1 81 ? -12.380 -8.733 0.599 1.00 74.00 81 ILE A O 1
ATOM 653 N N . ASN A 1 82 ? -11.403 -6.929 -0.321 1.00 67.62 82 ASN A N 1
ATOM 654 C CA . ASN A 1 82 ? -10.967 -7.554 -1.581 1.00 67.62 82 ASN A CA 1
ATOM 655 C C . ASN A 1 82 ? -9.861 -6.726 -2.255 1.00 67.62 82 ASN A C 1
ATOM 657 O O . ASN A 1 82 ? -9.793 -5.505 -2.085 1.00 67.62 82 ASN A O 1
ATOM 661 N N . ILE A 1 83 ? -9.044 -7.394 -3.067 1.00 70.00 83 ILE A N 1
ATOM 662 C CA . ILE A 1 83 ? -7.968 -6.795 -3.857 1.00 70.00 83 ILE A CA 1
ATOM 663 C C . ILE A 1 83 ? -8.355 -6.921 -5.336 1.00 70.00 83 ILE A C 1
ATOM 665 O O . ILE A 1 83 ? -8.505 -8.038 -5.832 1.00 70.00 83 ILE A O 1
ATOM 669 N N . ASN A 1 84 ? -8.543 -5.799 -6.039 1.00 66.50 84 ASN A N 1
ATOM 670 C CA . ASN A 1 84 ? -8.795 -5.828 -7.479 1.00 66.50 84 ASN A CA 1
ATOM 671 C C . ASN A 1 84 ? -7.454 -5.784 -8.214 1.00 66.50 84 ASN A C 1
ATOM 673 O O . ASN A 1 84 ? -6.747 -4.775 -8.181 1.00 66.50 84 ASN A O 1
ATOM 677 N N . ILE A 1 85 ? -7.114 -6.890 -8.872 1.00 65.62 85 ILE A N 1
ATOM 678 C CA . ILE A 1 85 ? -5.931 -6.987 -9.723 1.00 65.62 85 ILE A CA 1
ATOM 679 C C . ILE A 1 85 ? -6.340 -6.492 -11.111 1.00 65.62 85 ILE A C 1
ATOM 681 O O . ILE A 1 85 ? -7.017 -7.207 -11.850 1.00 65.62 85 ILE A O 1
ATOM 685 N N . TYR A 1 86 ? -5.975 -5.257 -11.442 1.00 58.12 86 TYR A N 1
ATOM 686 C CA . TYR A 1 86 ? -5.999 -4.781 -12.820 1.00 58.12 86 TYR A CA 1
ATOM 687 C C . TYR A 1 86 ? -4.586 -4.967 -13.369 1.00 58.12 86 TYR A C 1
ATOM 689 O O . TYR A 1 86 ? -3.657 -4.339 -12.867 1.00 58.12 86 TYR A O 1
ATOM 697 N N . VAL A 1 87 ? -4.435 -5.895 -14.318 1.00 52.16 87 VAL A N 1
ATOM 698 C CA . VAL A 1 87 ? -3.239 -5.997 -15.168 1.00 52.16 87 VAL A CA 1
ATOM 699 C C . VAL A 1 87 ? -3.375 -5.059 -16.355 1.00 52.16 87 VAL A C 1
ATOM 701 O O . VAL A 1 87 ? -4.504 -4.974 -16.896 1.00 52.16 87 VAL A O 1
#

InterPro domains:
  IPR001841 Zinc finger, RING-type [PF13639] (35-76)
  IPR001841 Zinc finger, RING-type [PS50089] (36-77)
  IPR001841 Zinc finger, RING-type [SM00184] (36-76)
  IPR013083 Zinc finger, RING/FYVE/PHD-type [G3DSA:3.30.40.10] (10-84)